Protein AF-A0A8B7PPH4-F1 (afdb_monomer)

Mean predicted aligned error: 3.42 Å

Structure (mmCIF, N/CA/C/O backbone):
data_AF-A0A8B7PPH4-F1
#
_entry.id   AF-A0A8B7PPH4-F1
#
loop_
_atom_site.group_PDB
_atom_site.id
_atom_site.type_symbol
_atom_site.label_atom_id
_atom_site.label_alt_id
_atom_site.label_comp_id
_atom_site.label_asym_id
_atom_site.label_entity_id
_atom_site.label_seq_id
_atom_site.pdbx_PDB_ins_code
_atom_site.Cartn_x
_atom_site.Cartn_y
_atom_site.Cartn_z
_atom_site.occupancy
_atom_site.B_iso_or_equiv
_atom_site.auth_seq_id
_atom_site.auth_comp_id
_atom_site.auth_asym_id
_atom_site.auth_atom_id
_atom_site.pdbx_PDB_model_num
ATOM 1 N N . ILE A 1 1 ? 12.307 -6.838 -23.295 1.00 59.66 1 ILE A N 1
ATOM 2 C CA . ILE A 1 1 ? 12.198 -7.078 -21.834 1.00 59.66 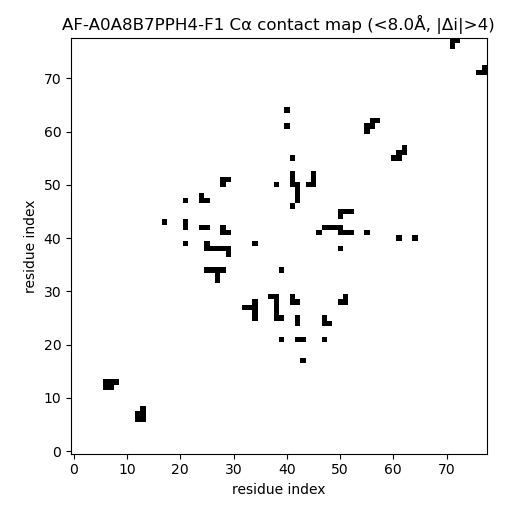1 ILE A CA 1
ATOM 3 C C . ILE A 1 1 ? 11.763 -5.760 -21.196 1.00 59.66 1 ILE A C 1
ATOM 5 O O . ILE A 1 1 ? 12.607 -4.896 -21.032 1.00 59.66 1 ILE A O 1
ATOM 9 N N . ALA A 1 2 ? 10.457 -5.553 -20.977 1.00 86.69 2 ALA A N 1
ATOM 10 C CA . ALA A 1 2 ? 9.915 -4.334 -20.340 1.00 86.69 2 ALA A CA 1
ATOM 11 C C . ALA A 1 2 ? 8.460 -4.476 -19.834 1.00 86.69 2 ALA A C 1
ATOM 13 O O . ALA A 1 2 ? 7.879 -3.492 -19.402 1.00 86.69 2 ALA A O 1
ATOM 14 N N . ALA A 1 3 ? 7.846 -5.670 -19.875 1.00 94.75 3 ALA A N 1
ATOM 15 C CA . ALA A 1 3 ? 6.405 -5.833 -19.629 1.00 94.75 3 ALA A CA 1
ATOM 16 C C . ALA A 1 3 ? 5.951 -5.281 -18.265 1.00 94.75 3 ALA A C 1
ATOM 18 O O . ALA A 1 3 ? 4.940 -4.592 -18.193 1.00 94.75 3 ALA A O 1
ATOM 19 N N . PHE A 1 4 ? 6.745 -5.510 -17.212 1.00 95.06 4 PHE A N 1
ATOM 20 C CA . PHE A 1 4 ? 6.494 -4.948 -15.885 1.00 95.06 4 PHE A CA 1
ATOM 21 C C . PHE A 1 4 ? 6.500 -3.413 -15.891 1.00 95.06 4 PHE A C 1
ATOM 23 O O . PHE A 1 4 ? 5.523 -2.799 -15.481 1.00 95.06 4 PHE A O 1
ATOM 30 N N . ALA A 1 5 ? 7.576 -2.792 -16.386 1.00 97.00 5 ALA A N 1
ATOM 31 C CA . ALA A 1 5 ? 7.705 -1.336 -16.396 1.00 97.00 5 ALA A CA 1
ATOM 32 C C . ALA A 1 5 ? 6.657 -0.677 -17.304 1.00 97.00 5 ALA A C 1
ATOM 34 O O . ALA A 1 5 ? 6.117 0.363 -16.947 1.00 97.00 5 ALA A O 1
ATOM 35 N N . ASN A 1 6 ? 6.331 -1.296 -18.440 1.00 97.31 6 ASN A N 1
ATOM 36 C CA . ASN A 1 6 ? 5.276 -0.819 -19.330 1.00 97.31 6 ASN A CA 1
ATOM 37 C C . ASN A 1 6 ? 3.919 -0.821 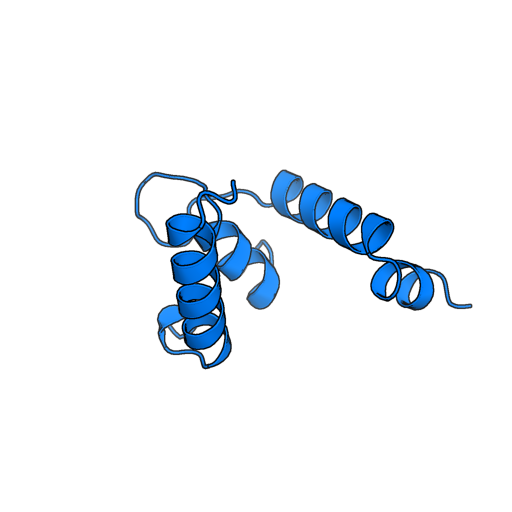-18.619 1.00 97.31 6 ASN A C 1
ATOM 39 O O . ASN A 1 6 ? 3.218 0.179 -18.665 1.00 97.31 6 ASN A O 1
ATOM 43 N N . CYS A 1 7 ? 3.582 -1.908 -17.920 1.00 97.50 7 CYS A N 1
ATOM 44 C CA . CYS A 1 7 ? 2.340 -1.996 -17.156 1.00 97.50 7 CYS A CA 1
ATOM 45 C C . CYS A 1 7 ? 2.305 -0.997 -15.992 1.00 97.50 7 CYS A C 1
ATOM 47 O O . CYS A 1 7 ? 1.308 -0.318 -15.797 1.00 97.50 7 CYS A O 1
ATOM 49 N N . ALA A 1 8 ? 3.406 -0.856 -15.248 1.00 96.88 8 ALA A N 1
ATOM 50 C CA . ALA A 1 8 ? 3.487 0.068 -14.118 1.00 96.88 8 ALA A CA 1
ATOM 51 C C . ALA A 1 8 ? 3.371 1.550 -14.529 1.00 96.88 8 ALA A C 1
ATOM 53 O O . ALA A 1 8 ? 2.994 2.376 -13.703 1.00 96.88 8 ALA A O 1
ATOM 54 N N . ASN A 1 9 ? 3.694 1.885 -15.784 1.00 96.94 9 ASN A N 1
ATOM 55 C CA . ASN A 1 9 ? 3.538 3.231 -16.346 1.00 96.94 9 ASN A CA 1
ATOM 56 C C . ASN A 1 9 ? 2.227 3.418 -17.137 1.00 96.94 9 ASN A C 1
ATOM 58 O O . ASN A 1 9 ? 1.985 4.510 -17.649 1.00 96.94 9 ASN A O 1
ATOM 62 N N . ASP A 1 10 ? 1.382 2.391 -17.239 1.00 98.00 10 ASP A N 1
ATOM 63 C CA . ASP A 1 10 ? 0.046 2.470 -17.829 1.00 98.00 10 ASP A CA 1
ATOM 64 C C . ASP A 1 10 ? -1.004 2.475 -16.712 1.00 98.00 10 ASP A C 1
ATOM 66 O O . ASP A 1 10 ? -1.051 1.567 -15.882 1.00 98.00 10 ASP A O 1
ATOM 70 N N . VAL A 1 11 ? -1.852 3.504 -16.668 1.00 97.38 11 VAL A N 1
ATOM 71 C CA . VAL A 1 11 ? -2.785 3.696 -15.546 1.00 97.38 11 VAL A CA 1
ATOM 72 C C . VAL A 1 11 ? -3.801 2.559 -15.415 1.00 97.38 11 VAL A C 1
ATOM 74 O O . VAL A 1 11 ? -4.153 2.193 -14.295 1.00 97.38 11 VAL A O 1
ATOM 77 N N . PHE A 1 12 ? -4.243 1.966 -16.526 1.00 98.06 12 PHE A N 1
ATOM 78 C 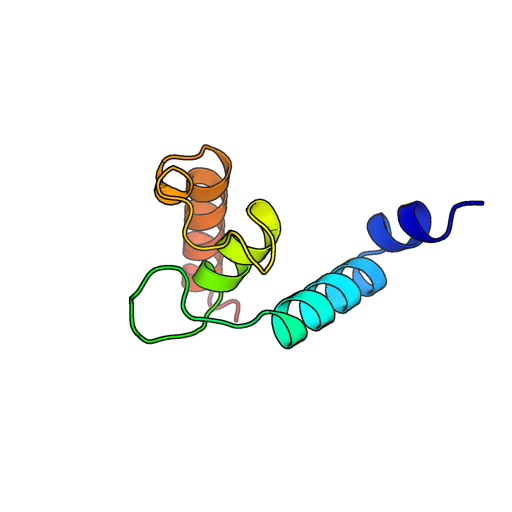CA . PHE A 1 12 ? -5.228 0.888 -16.506 1.00 98.06 12 PHE A CA 1
ATOM 79 C C . PHE A 1 12 ? -4.571 -0.429 -16.095 1.00 98.06 12 PHE A C 1
ATOM 81 O O . PHE A 1 12 ? -5.058 -1.102 -15.191 1.00 98.06 12 PHE A O 1
ATOM 88 N N . CYS A 1 13 ? -3.409 -0.751 -16.667 1.00 98.06 13 CYS A N 1
ATOM 89 C CA . CYS A 1 13 ? -2.668 -1.959 -16.315 1.00 98.06 13 CYS A CA 1
ATOM 90 C C . CYS A 1 13 ? -2.198 -1.944 -14.852 1.00 98.06 13 CYS A C 1
ATOM 92 O O . CYS A 1 13 ? -2.298 -2.953 -14.144 1.00 98.06 13 CYS A O 1
ATOM 94 N N . ALA A 1 14 ? -1.724 -0.793 -14.367 1.00 98.38 14 ALA A N 1
ATOM 95 C CA . ALA A 1 14 ? -1.348 -0.616 -12.972 1.00 98.38 14 ALA A CA 1
ATOM 96 C C . ALA A 1 14 ? -2.560 -0.758 -12.037 1.00 98.38 14 ALA A C 1
ATOM 98 O O . ALA A 1 14 ? -2.474 -1.485 -11.044 1.00 98.38 14 ALA A O 1
ATOM 99 N N . ALA A 1 15 ? -3.694 -0.125 -12.364 1.00 97.88 15 ALA A N 1
ATOM 100 C CA . ALA A 1 15 ? -4.918 -0.229 -11.572 1.00 97.88 15 ALA A CA 1
ATOM 101 C C . ALA A 1 15 ? -5.431 -1.675 -11.499 1.00 97.88 15 ALA A C 1
ATOM 103 O O . ALA A 1 15 ? -5.665 -2.177 -10.400 1.00 97.88 15 ALA A O 1
ATOM 104 N N . ASP A 1 16 ? -5.509 -2.380 -12.630 1.00 98.38 16 ASP A N 1
ATOM 105 C CA . ASP A 1 16 ? -5.919 -3.789 -12.679 1.00 98.38 16 ASP A CA 1
ATOM 106 C C . ASP A 1 16 ? -4.975 -4.684 -11.868 1.00 98.38 16 ASP A C 1
ATOM 108 O O . ASP A 1 16 ? -5.409 -5.599 -11.163 1.00 98.38 16 ASP A O 1
ATOM 112 N N . THR A 1 17 ? -3.670 -4.411 -11.918 1.00 98.12 17 THR A N 1
ATOM 113 C CA . THR A 1 17 ? -2.680 -5.131 -11.108 1.00 98.12 17 THR A CA 1
ATOM 114 C C . THR A 1 17 ? -2.933 -4.922 -9.615 1.00 98.12 17 THR A C 1
ATOM 116 O O . THR A 1 17 ? -2.943 -5.892 -8.853 1.00 98.12 17 THR A O 1
ATOM 119 N N . VAL A 1 18 ? -3.184 -3.679 -9.190 1.00 98.06 18 VAL A N 1
ATOM 120 C CA . VAL A 1 18 ? -3.508 -3.348 -7.795 1.00 98.06 18 VAL A CA 1
ATOM 121 C C . VAL A 1 18 ? -4.812 -4.022 -7.370 1.00 98.06 18 VAL A C 1
ATOM 123 O O . VAL A 1 18 ? -4.817 -4.703 -6.349 1.00 98.06 18 VAL A O 1
ATOM 126 N N . ILE A 1 19 ? -5.886 -3.925 -8.161 1.00 98.06 19 ILE A N 1
ATOM 127 C CA . ILE A 1 19 ? -7.187 -4.555 -7.872 1.00 98.06 19 ILE A CA 1
ATOM 128 C C . ILE A 1 19 ? -7.039 -6.070 -7.689 1.00 98.06 19 ILE A C 1
ATOM 130 O O . ILE A 1 19 ? -7.559 -6.634 -6.722 1.00 98.06 19 ILE A O 1
ATOM 134 N N . ASN A 1 20 ? -6.295 -6.738 -8.572 1.00 98.31 20 ASN A N 1
ATOM 135 C CA . ASN A 1 20 ? -6.050 -8.176 -8.469 1.00 98.31 20 ASN A CA 1
ATOM 136 C C . ASN A 1 20 ? -5.221 -8.531 -7.228 1.00 98.31 20 ASN A C 1
ATOM 138 O O . ASN A 1 20 ? -5.508 -9.521 -6.548 1.00 98.31 20 ASN A O 1
ATOM 142 N N . TYR A 1 21 ? -4.216 -7.716 -6.897 1.00 98.38 21 TYR A N 1
ATOM 143 C CA . TYR A 1 21 ? -3.408 -7.907 -5.696 1.00 98.38 21 TYR A CA 1
ATOM 144 C C . TYR A 1 21 ? -4.246 -7.749 -4.419 1.00 98.38 21 TYR A C 1
ATOM 146 O O . TYR A 1 21 ? -4.191 -8.614 -3.544 1.00 98.38 21 TYR A O 1
ATOM 154 N N . MET A 1 22 ? -5.084 -6.710 -4.343 1.00 98.12 22 MET A N 1
ATOM 155 C CA . MET A 1 22 ? -5.992 -6.495 -3.213 1.00 98.12 22 MET A CA 1
ATOM 156 C C . MET A 1 22 ? -7.031 -7.606 -3.114 1.00 98.12 22 MET A C 1
ATOM 158 O O . MET A 1 22 ? -7.254 -8.131 -2.032 1.00 98.12 22 MET A O 1
ATOM 162 N N . THR A 1 23 ? -7.604 -8.054 -4.233 1.00 97.75 23 THR A N 1
ATOM 163 C CA . THR A 1 23 ? -8.550 -9.183 -4.250 1.00 97.75 23 THR A CA 1
ATOM 164 C C . THR A 1 23 ? -7.926 -10.454 -3.671 1.00 97.75 23 THR A C 1
ATOM 166 O O . THR A 1 23 ? -8.572 -11.165 -2.902 1.00 97.75 23 THR A O 1
ATOM 169 N N . LYS A 1 24 ? -6.657 -10.726 -3.998 1.00 98.06 24 LYS A N 1
ATOM 170 C CA . LYS A 1 24 ? -5.922 -11.896 -3.503 1.00 98.06 24 LYS A CA 1
ATOM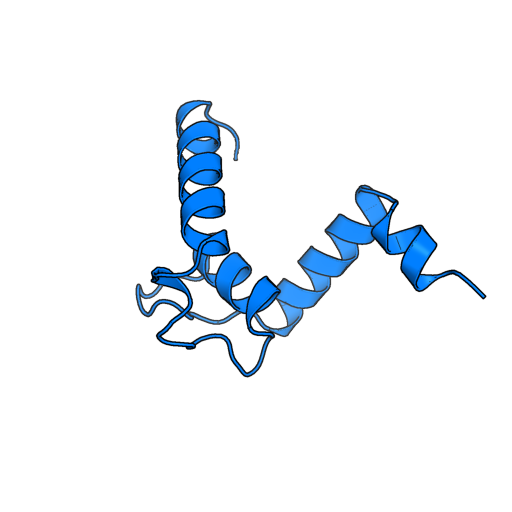 171 C C . LYS A 1 24 ? -5.603 -11.822 -2.006 1.00 98.06 24 LYS A C 1
ATOM 173 O O . LYS A 1 24 ? -5.605 -12.859 -1.348 1.00 98.06 24 LYS A O 1
ATOM 178 N N . PHE A 1 25 ? -5.292 -10.635 -1.490 1.00 98.06 25 PHE A N 1
ATOM 179 C CA . PHE A 1 25 ? -4.760 -10.445 -0.134 1.00 98.06 25 PHE A CA 1
ATOM 180 C C . PHE A 1 25 ? -5.684 -9.667 0.809 1.00 98.06 25 PHE A C 1
ATOM 182 O O . PHE A 1 25 ? -5.256 -9.290 1.898 1.00 98.06 25 PHE A O 1
ATOM 189 N N . ARG A 1 26 ? -6.937 -9.424 0.410 1.00 97.19 26 ARG A N 1
ATOM 190 C CA . ARG A 1 26 ? -7.913 -8.669 1.201 1.00 97.19 26 ARG A CA 1
ATOM 191 C C . ARG A 1 26 ? -8.055 -9.250 2.606 1.00 97.19 26 ARG A C 1
ATOM 193 O O . ARG A 1 26 ? -8.351 -10.432 2.771 1.00 97.19 26 ARG A O 1
ATOM 200 N N . GLN A 1 27 ? -7.871 -8.405 3.606 1.00 97.31 27 GLN A N 1
ATOM 201 C CA . GLN A 1 27 ? -8.017 -8.735 5.019 1.00 97.31 27 GLN A CA 1
ATOM 202 C C . GLN A 1 27 ? -8.107 -7.435 5.820 1.00 97.31 27 GLN A C 1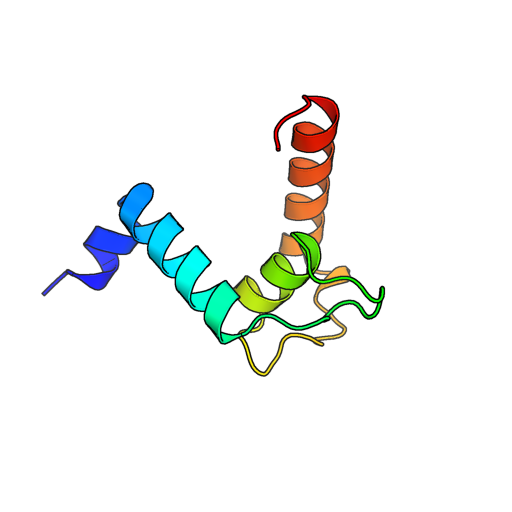
ATOM 204 O O . GLN A 1 27 ? -7.628 -6.408 5.349 1.00 97.31 27 GLN A O 1
ATOM 209 N N . ASP A 1 28 ? -8.702 -7.507 7.007 1.00 97.31 28 ASP A N 1
ATOM 210 C CA . ASP A 1 28 ? -8.738 -6.405 7.971 1.00 97.31 28 ASP A CA 1
ATOM 211 C C . ASP A 1 28 ? -7.347 -6.261 8.621 1.00 97.31 28 ASP A C 1
ATOM 213 O O . ASP A 1 28 ? -6.863 -7.138 9.368 1.00 97.31 28 ASP A O 1
ATOM 217 N N . CYS A 1 29 ? -6.668 -5.188 8.232 1.00 96.88 29 CYS A N 1
ATOM 218 C CA . CYS A 1 29 ? -5.291 -4.868 8.570 1.00 96.88 29 CYS A CA 1
ATOM 219 C C . CYS A 1 29 ? -5.210 -3.855 9.711 1.00 96.88 29 CYS A C 1
ATOM 221 O O . CYS A 1 29 ? -4.302 -3.965 10.540 1.00 96.88 29 CYS A O 1
ATOM 223 N N . ASN A 1 30 ? -6.140 -2.900 9.770 1.00 95.00 30 ASN A N 1
ATOM 224 C CA . ASN A 1 30 ? -6.171 -1.863 10.803 1.00 95.00 30 ASN A CA 1
ATOM 225 C C . ASN A 1 30 ? -6.986 -2.266 12.056 1.00 95.00 30 ASN A C 1
ATOM 227 O O . ASN A 1 30 ? -6.843 -1.626 13.098 1.00 95.00 30 ASN A O 1
ATOM 231 N N . GLY A 1 31 ? -7.762 -3.350 11.995 1.00 95.50 31 GLY A N 1
ATOM 232 C CA . GLY A 1 31 ? -8.531 -3.918 13.101 1.00 95.50 31 GLY A CA 1
ATOM 233 C C . GLY A 1 31 ? -9.871 -3.232 13.366 1.00 95.50 31 GLY A C 1
ATOM 234 O O . GLY A 1 31 ? -10.364 -3.320 14.494 1.00 95.50 31 GLY A O 1
ATOM 235 N N . ASP A 1 32 ? -10.441 -2.527 12.386 1.00 95.50 32 ASP A N 1
ATOM 236 C CA . ASP A 1 32 ? -11.710 -1.805 12.544 1.00 95.50 32 ASP A CA 1
ATOM 237 C C . ASP A 1 32 ? -12.962 -2.645 12.214 1.00 95.50 32 ASP A C 1
ATOM 239 O O . ASP A 1 32 ? -14.093 -2.196 12.428 1.00 95.50 32 ASP A O 1
ATOM 243 N N . GLY A 1 33 ? -12.773 -3.893 11.772 1.00 97.12 33 GLY A N 1
ATOM 244 C CA . GLY A 1 33 ? -13.845 -4.822 11.424 1.00 97.12 33 GLY A CA 1
ATOM 245 C C . GLY A 1 33 ? -14.386 -4.662 10.001 1.00 97.12 33 GLY A C 1
ATOM 246 O O . GLY A 1 33 ? -15.315 -5.390 9.629 1.00 97.12 33 GLY A O 1
ATOM 247 N N . LEU A 1 34 ? -13.831 -3.751 9.201 1.00 96.94 34 LEU A N 1
ATOM 248 C CA . LEU A 1 34 ? -14.129 -3.573 7.784 1.00 96.94 34 LEU A CA 1
ATOM 249 C C . LEU A 1 34 ? -12.919 -3.972 6.927 1.00 96.94 34 LEU A C 1
ATOM 251 O O . LEU A 1 34 ? -11.841 -4.281 7.417 1.00 96.94 34 LEU A O 1
ATOM 255 N N . VAL A 1 35 ? -13.149 -4.094 5.618 1.00 96.88 35 VAL A N 1
ATOM 256 C CA . VAL A 1 35 ? -12.068 -4.245 4.638 1.00 96.88 35 VAL A CA 1
ATOM 257 C C . VAL A 1 35 ? -12.272 -3.180 3.581 1.00 96.88 35 VAL A C 1
ATOM 259 O O . VAL A 1 35 ? -13.142 -3.338 2.716 1.00 96.88 35 VAL A O 1
ATOM 262 N N . ASP A 1 36 ? -11.509 -2.098 3.677 1.00 95.19 36 ASP A N 1
ATOM 263 C CA . ASP A 1 36 ? -11.723 -0.897 2.880 1.00 95.19 36 ASP A CA 1
ATOM 264 C C . ASP A 1 36 ? -10.431 -0.292 2.289 1.00 95.19 36 ASP A C 1
ATOM 266 O O . ASP A 1 36 ? -9.388 -0.941 2.158 1.00 95.19 36 ASP A O 1
ATOM 270 N N . CYS A 1 37 ? -10.528 0.956 1.820 1.00 95.00 37 CYS A N 1
ATOM 271 C CA . CYS A 1 37 ? -9.424 1.690 1.203 1.00 95.00 37 CYS A CA 1
ATOM 272 C C . CYS A 1 37 ? -8.195 1.794 2.121 1.00 95.00 37 CYS A C 1
ATOM 274 O O . CYS A 1 37 ? -7.062 1.813 1.635 1.00 95.00 37 CYS A O 1
ATOM 276 N N . GLU A 1 38 ? -8.404 1.863 3.435 1.00 95.75 38 GLU A N 1
ATOM 277 C CA . GLU A 1 38 ? -7.330 1.918 4.410 1.00 95.75 38 GLU A CA 1
ATOM 278 C C . GLU A 1 38 ? -6.546 0.610 4.435 1.00 95.75 38 GLU A C 1
ATOM 280 O O . GLU A 1 38 ? -5.332 0.642 4.234 1.00 95.75 38 GLU A O 1
ATOM 285 N N . ASP A 1 39 ? -7.214 -0.537 4.547 1.00 97.38 39 ASP A N 1
ATOM 286 C CA . ASP A 1 39 ? -6.561 -1.852 4.517 1.00 97.38 39 ASP A CA 1
ATOM 287 C C . ASP A 1 39 ? -5.774 -2.082 3.230 1.00 97.38 39 ASP A C 1
ATOM 289 O O . ASP A 1 39 ? -4.655 -2.601 3.244 1.00 97.38 39 ASP A O 1
ATOM 293 N N . PHE A 1 40 ? -6.321 -1.641 2.097 1.00 97.31 40 PHE A N 1
ATOM 294 C CA . PHE A 1 40 ? -5.625 -1.732 0.817 1.00 97.31 40 PHE A CA 1
ATOM 295 C C . PHE A 1 40 ? -4.370 -0.854 0.767 1.00 97.31 40 PHE A C 1
ATOM 297 O O . PHE A 1 40 ? -3.390 -1.241 0.125 1.00 97.31 40 PHE A O 1
ATOM 304 N N . ALA A 1 41 ? -4.333 0.268 1.492 1.00 96.94 41 ALA A N 1
ATOM 305 C CA . ALA A 1 41 ? -3.115 1.057 1.652 1.00 96.94 41 ALA A CA 1
ATOM 306 C C . ALA A 1 41 ? -2.056 0.313 2.487 1.00 96.94 41 ALA A C 1
ATOM 308 O O . ALA A 1 41 ? -0.885 0.302 2.096 1.00 96.94 41 ALA A O 1
ATOM 309 N N . TYR A 1 42 ? -2.454 -0.367 3.574 1.00 97.44 42 TYR A N 1
ATOM 310 C CA . TYR A 1 42 ? -1.548 -1.238 4.341 1.00 97.44 42 TYR A CA 1
ATOM 311 C C . TYR A 1 42 ? -0.990 -2.359 3.458 1.00 97.44 42 TYR A C 1
ATOM 313 O O . TYR A 1 42 ? 0.223 -2.561 3.405 1.00 97.44 42 TYR A O 1
ATOM 321 N N . ILE A 1 43 ? -1.852 -3.067 2.723 1.00 97.94 43 ILE A N 1
ATOM 322 C CA . ILE A 1 43 ? -1.458 -4.182 1.850 1.00 97.94 43 ILE A CA 1
ATOM 323 C C . ILE A 1 43 ? -0.530 -3.713 0.723 1.00 97.94 43 ILE A C 1
ATOM 325 O O . ILE A 1 43 ? 0.425 -4.417 0.395 1.00 97.94 43 ILE A O 1
ATOM 329 N N . HIS A 1 44 ? -0.770 -2.537 0.137 1.00 97.19 44 HIS A N 1
ATOM 330 C CA . HIS A 1 44 ? 0.068 -2.008 -0.941 1.00 97.19 44 HIS A CA 1
ATOM 331 C C . HIS A 1 44 ? 1.512 -1.753 -0.492 1.00 97.19 44 HIS A C 1
ATOM 333 O O . HIS A 1 44 ? 2.447 -2.032 -1.240 1.00 97.19 44 HIS A O 1
ATOM 339 N N . VAL A 1 45 ? 1.696 -1.236 0.726 1.00 96.94 45 VAL A N 1
ATOM 340 C CA . VAL A 1 45 ? 3.018 -0.833 1.229 1.00 96.94 45 VAL A CA 1
ATOM 341 C C . VAL A 1 45 ? 3.729 -1.955 1.977 1.00 96.94 45 VAL A C 1
ATOM 343 O O . VAL A 1 45 ? 4.935 -2.129 1.816 1.00 96.94 45 VAL A O 1
ATOM 346 N N . LEU A 1 46 ? 3.004 -2.721 2.788 1.00 96.88 46 LEU A N 1
ATOM 347 C CA . LEU A 1 46 ? 3.575 -3.768 3.641 1.00 96.88 46 LEU A CA 1
ATOM 348 C C . LEU A 1 46 ? 3.526 -5.161 2.999 1.00 96.88 46 LEU A C 1
ATOM 350 O O . LEU A 1 46 ? 4.146 -6.103 3.496 1.00 96.88 46 LEU A O 1
ATOM 354 N N . GLY A 1 47 ? 2.786 -5.306 1.899 1.00 96.44 47 GLY A N 1
ATOM 355 C CA . GLY A 1 47 ? 2.539 -6.579 1.236 1.00 96.44 47 GLY A CA 1
ATOM 356 C C . GLY A 1 47 ? 1.453 -7.417 1.916 1.00 96.44 47 GLY A C 1
ATOM 357 O O . GLY A 1 47 ? 1.103 -7.239 3.084 1.00 96.44 47 GLY A O 1
ATOM 358 N N . GLY A 1 48 ? 0.934 -8.396 1.172 1.00 94.50 48 GLY A N 1
ATOM 359 C CA . GLY A 1 48 ? -0.220 -9.199 1.588 1.00 94.50 48 GLY A CA 1
ATOM 360 C C . GLY A 1 48 ? -0.047 -10.042 2.858 1.00 94.50 48 GLY A C 1
ATOM 361 O O . GLY A 1 48 ? -1.034 -10.360 3.506 1.00 94.50 48 GLY A O 1
ATOM 362 N N . TYR A 1 49 ? 1.179 -10.389 3.255 1.00 94.12 49 TYR A N 1
ATOM 363 C CA . TYR A 1 49 ? 1.437 -11.138 4.498 1.00 94.12 49 TYR A CA 1
ATOM 364 C C . TYR A 1 49 ? 1.905 -10.247 5.658 1.00 94.12 49 TYR A C 1
ATOM 366 O O . TYR A 1 49 ? 1.991 -10.714 6.790 1.00 94.12 49 TYR A O 1
ATOM 374 N N . GLY A 1 50 ? 2.225 -8.979 5.384 1.00 92.38 50 GLY A N 1
ATOM 375 C CA . GLY A 1 50 ? 2.830 -8.049 6.339 1.00 92.38 50 GLY A CA 1
ATOM 376 C C . GLY A 1 50 ? 1.896 -6.942 6.816 1.00 92.38 50 GLY A C 1
ATOM 377 O O . GLY A 1 50 ? 2.354 -6.031 7.497 1.00 92.38 50 GLY A O 1
ATOM 378 N N . CYS A 1 51 ? 0.606 -6.980 6.470 1.00 91.94 51 CYS A N 1
ATOM 379 C CA . CYS A 1 51 ? -0.246 -5.789 6.523 1.00 91.94 51 CYS A CA 1
ATOM 380 C C . CYS A 1 51 ? -0.557 -5.226 7.924 1.00 91.94 51 CYS A C 1
ATOM 382 O O . CYS A 1 51 ? -1.200 -4.193 8.017 1.00 91.94 51 CYS A O 1
ATOM 384 N N . ARG A 1 52 ? -0.079 -5.841 9.012 1.00 92.62 52 ARG A N 1
ATOM 385 C CA . ARG A 1 52 ? -0.256 -5.360 10.398 1.00 92.62 52 ARG A CA 1
ATOM 386 C C . ARG A 1 52 ? 1.002 -4.697 10.969 1.00 92.62 52 ARG A C 1
ATOM 388 O O . ARG A 1 52 ? 1.299 -4.814 12.155 1.00 92.62 52 ARG A O 1
ATOM 395 N N . GLY A 1 53 ? 1.785 -4.046 10.112 1.00 91.19 53 GLY A N 1
ATOM 396 C CA . GLY A 1 53 ? 2.995 -3.329 10.514 1.00 91.19 53 GLY A CA 1
ATOM 397 C C . GLY A 1 53 ? 2.664 -2.122 1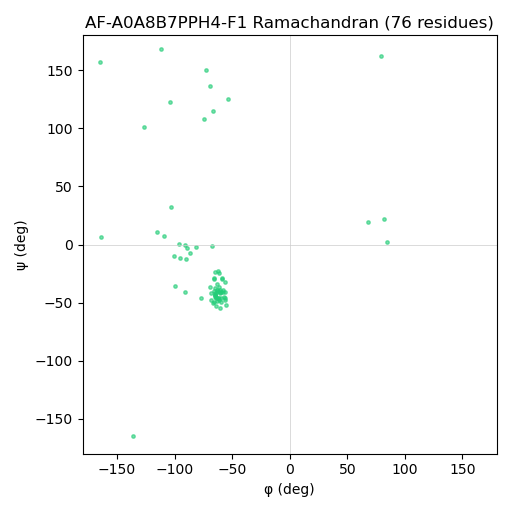1.393 1.00 91.19 53 GLY A C 1
ATOM 398 O O . GLY A 1 53 ? 2.068 -1.158 10.915 1.00 91.19 53 GLY A O 1
ATOM 399 N N . ALA A 1 54 ? 3.088 -2.159 12.659 1.00 87.88 54 ALA A N 1
ATOM 400 C CA . ALA A 1 54 ? 2.760 -1.143 13.665 1.00 87.88 54 ALA A CA 1
ATOM 401 C C . ALA A 1 54 ? 3.267 0.273 13.327 1.00 87.88 54 ALA A C 1
ATOM 403 O O . ALA A 1 54 ? 2.684 1.254 13.780 1.00 87.88 54 ALA A O 1
ATOM 404 N N . ASP A 1 55 ? 4.313 0.385 12.504 1.00 93.12 55 ASP A N 1
ATOM 405 C CA . ASP A 1 55 ? 4.911 1.668 12.109 1.00 93.12 55 ASP A CA 1
ATOM 406 C C . ASP A 1 55 ? 4.234 2.307 10.882 1.00 93.12 55 ASP A C 1
ATOM 408 O O . ASP A 1 55 ? 4.535 3.441 10.509 1.00 93.12 55 ASP A O 1
ATOM 412 N N . PHE A 1 56 ? 3.315 1.607 10.211 1.00 94.94 56 PHE A N 1
ATOM 413 C CA . PHE A 1 56 ? 2.655 2.149 9.023 1.00 94.94 56 PHE A CA 1
ATOM 414 C C . PHE A 1 56 ? 1.769 3.381 9.293 1.00 94.94 56 PHE A C 1
ATOM 416 O O . PHE A 1 56 ? 1.910 4.348 8.536 1.00 94.94 56 PHE A O 1
ATOM 423 N N . PRO A 1 57 ? 0.935 3.436 10.356 1.00 94.81 57 PRO A N 1
ATOM 424 C CA . PRO A 1 57 ? 0.127 4.621 10.667 1.00 94.81 57 PRO A CA 1
ATOM 425 C C . PRO A 1 57 ? 0.950 5.897 10.902 1.00 94.81 57 PRO A C 1
ATOM 427 O O . PRO A 1 57 ? 0.478 7.003 10.649 1.00 94.81 57 PRO A O 1
ATOM 430 N N . SER A 1 58 ? 2.189 5.767 11.385 1.00 95.56 58 SER A N 1
ATOM 431 C CA . SER A 1 58 ? 3.098 6.898 11.613 1.00 95.56 58 SER A CA 1
ATOM 432 C C . SER A 1 58 ? 3.977 7.215 10.396 1.00 95.56 58 SER A C 1
ATOM 434 O O . SER A 1 58 ? 4.760 8.168 10.423 1.00 95.56 58 SER A O 1
ATOM 436 N N . SER A 1 59 ? 3.843 6.455 9.305 1.00 96.25 59 SER A N 1
ATOM 437 C CA . SER A 1 59 ? 4.672 6.621 8.116 1.00 96.25 59 SER A CA 1
ATOM 438 C C . SER A 1 59 ? 4.321 7.892 7.318 1.00 96.25 59 SER A C 1
ATOM 440 O O . SER A 1 59 ? 3.156 8.303 7.238 1.00 96.25 59 SER A O 1
ATOM 442 N N . PRO A 1 60 ? 5.302 8.492 6.613 1.00 97.38 60 PRO A N 1
ATOM 443 C CA . PRO A 1 60 ? 5.038 9.600 5.694 1.00 97.38 60 PRO A CA 1
ATOM 444 C C . PRO A 1 60 ? 4.059 9.239 4.569 1.00 97.38 60 PRO A C 1
ATOM 446 O O . PRO A 1 60 ? 3.343 10.110 4.074 1.00 97.38 60 PRO A O 1
ATOM 449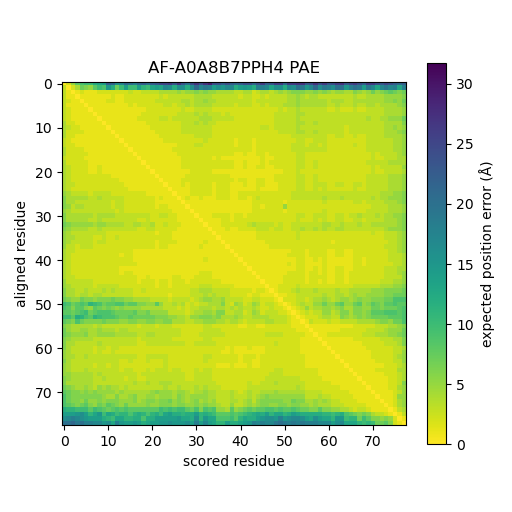 N N . PHE A 1 61 ? 4.029 7.966 4.158 1.00 96.50 61 PHE A N 1
ATOM 450 C CA . PHE A 1 61 ? 3.082 7.473 3.164 1.00 96.50 61 PHE A CA 1
ATOM 451 C C . PHE A 1 61 ? 1.649 7.583 3.684 1.00 96.50 61 PHE A C 1
ATOM 453 O O . PHE A 1 61 ? 0.818 8.214 3.031 1.00 96.50 61 PHE A O 1
ATOM 460 N N . TYR A 1 62 ? 1.381 7.039 4.875 1.00 96.75 62 TYR A N 1
ATOM 461 C CA . TYR A 1 62 ? 0.044 7.035 5.464 1.00 96.75 62 TYR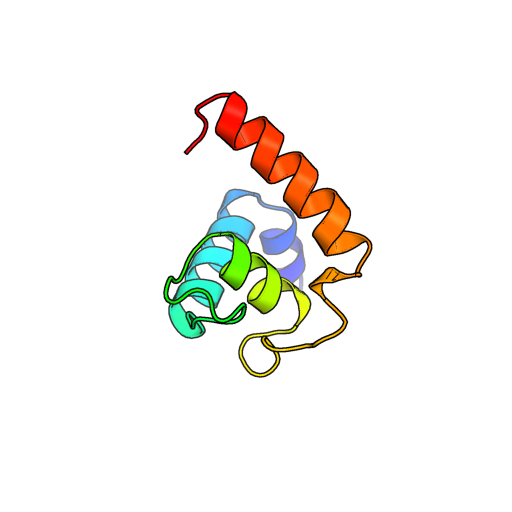 A CA 1
ATOM 462 C C . TYR A 1 62 ? -0.483 8.455 5.686 1.00 96.75 62 TYR A C 1
ATOM 464 O O . TYR A 1 62 ? -1.619 8.756 5.330 1.00 96.75 62 TYR A O 1
ATOM 472 N N . SER A 1 63 ? 0.364 9.370 6.168 1.00 97.38 63 SER A N 1
ATOM 473 C CA . SER A 1 63 ? 0.001 10.786 6.324 1.00 97.38 63 SER A CA 1
ATOM 474 C C . SER A 1 63 ? -0.477 11.424 5.007 1.00 97.38 63 SER A C 1
ATOM 476 O O . SER A 1 63 ? -1.523 12.078 4.962 1.00 97.38 63 SER A O 1
ATOM 478 N N . ARG A 1 64 ? 0.253 11.196 3.905 1.00 97.44 64 ARG A N 1
ATOM 479 C CA . ARG A 1 64 ? -0.110 11.720 2.577 1.00 97.44 64 ARG A CA 1
ATOM 480 C C . ARG A 1 64 ? -1.376 11.062 2.037 1.00 97.44 64 ARG A C 1
ATOM 482 O O . ARG A 1 64 ? -2.279 11.768 1.596 1.00 97.44 64 ARG A O 1
ATOM 489 N N . PHE A 1 65 ? -1.446 9.736 2.112 1.00 96.56 65 PHE A N 1
ATOM 490 C CA . PHE A 1 65 ? -2.604 8.951 1.694 1.00 96.56 65 PHE A CA 1
ATOM 491 C C . PHE A 1 65 ? -3.881 9.414 2.405 1.00 96.56 65 PHE A C 1
ATOM 493 O O . PHE A 1 65 ? -4.852 9.771 1.743 1.00 96.56 65 PHE A O 1
ATOM 500 N N . SER A 1 66 ? -3.858 9.503 3.736 1.00 95.88 66 SER A N 1
ATOM 501 C CA . SER A 1 66 ? -5.010 9.910 4.545 1.00 95.88 66 SER A CA 1
ATOM 502 C C . SER A 1 66 ? -5.477 11.328 4.222 1.00 95.88 66 SER A C 1
ATOM 504 O O . SER A 1 66 ? -6.681 11.586 4.176 1.00 95.88 66 SER A O 1
ATOM 506 N N . ASN A 1 67 ? -4.550 12.246 3.925 1.00 96.25 67 ASN A N 1
ATOM 507 C CA . ASN A 1 67 ? -4.917 13.583 3.468 1.00 96.25 67 ASN A CA 1
ATOM 508 C C . ASN A 1 67 ? -5.616 13.547 2.098 1.00 96.25 67 ASN A C 1
ATOM 510 O O . ASN A 1 67 ? -6.698 14.115 1.952 1.00 96.25 67 ASN A O 1
ATOM 514 N N . CYS A 1 68 ? -5.042 12.847 1.114 1.00 95.69 68 CYS A N 1
ATOM 515 C CA . CYS A 1 68 ? -5.643 12.701 -0.214 1.00 95.69 68 CYS A CA 1
ATOM 516 C C . CYS A 1 68 ? -7.023 12.031 -0.152 1.00 95.69 68 CYS A C 1
ATOM 518 O O . CYS A 1 68 ? -7.972 12.548 -0.737 1.00 95.69 68 CYS A O 1
ATOM 520 N N . ARG A 1 69 ? -7.158 10.938 0.611 1.00 94.50 69 ARG A N 1
ATOM 521 C CA . ARG A 1 69 ? -8.425 10.223 0.823 1.00 94.50 69 ARG A CA 1
ATOM 522 C C . ARG A 1 69 ? -9.506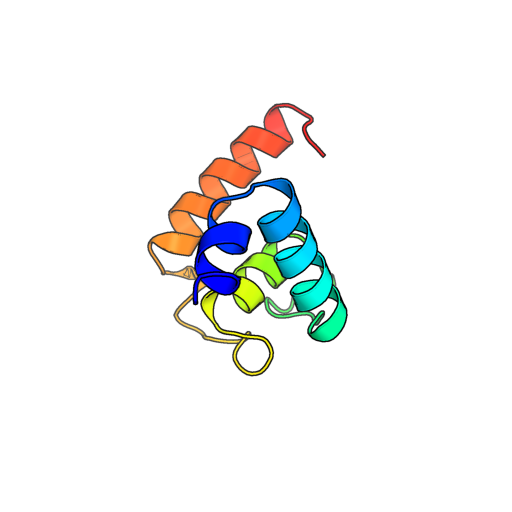 11.153 1.367 1.00 94.50 69 ARG A C 1
ATOM 524 O O . ARG A 1 69 ? -10.595 11.211 0.808 1.00 94.50 69 ARG A O 1
ATOM 531 N N . ARG A 1 70 ? -9.190 11.941 2.400 1.00 93.62 70 ARG A N 1
ATOM 532 C CA . ARG A 1 70 ? -10.128 12.909 2.991 1.00 93.62 70 ARG A CA 1
ATOM 533 C C . ARG A 1 70 ? -10.593 13.960 1.980 1.00 93.62 70 ARG A C 1
ATOM 535 O O . ARG A 1 70 ? -11.764 14.325 1.978 1.00 93.62 70 ARG A O 1
ATOM 542 N N . VAL A 1 71 ? -9.689 14.456 1.132 1.00 94.38 71 VAL A N 1
ATOM 543 C CA . VAL A 1 71 ? -10.034 15.427 0.079 1.00 94.38 71 VAL A CA 1
ATOM 544 C C . VAL A 1 71 ? -10.969 14.804 -0.961 1.00 94.38 71 VAL A C 1
ATOM 546 O O . VAL A 1 71 ? -11.953 15.436 -1.333 1.00 94.38 71 VAL A O 1
ATOM 549 N N . LEU A 1 72 ? -10.705 13.567 -1.391 1.00 92.56 72 LEU A N 1
ATOM 550 C CA . LEU A 1 72 ? -11.554 12.848 -2.348 1.00 92.56 72 LEU A CA 1
ATOM 551 C C . LEU A 1 72 ? -12.949 12.556 -1.780 1.00 92.56 72 LEU A C 1
ATOM 553 O O . LEU A 1 72 ? -13.946 12.852 -2.434 1.00 92.56 72 LEU A O 1
ATOM 557 N N . GLN A 1 73 ? -13.024 12.084 -0.535 1.00 90.12 73 GLN A N 1
ATOM 558 C CA . GLN A 1 73 ? -14.293 11.850 0.159 1.00 90.12 73 GLN A CA 1
ATOM 559 C C . GLN A 1 73 ? -15.110 13.141 0.305 1.00 90.12 73 GLN A C 1
ATOM 561 O O . GLN A 1 73 ? -16.317 13.143 0.072 1.00 90.12 73 GLN A O 1
ATOM 566 N N . ALA A 1 74 ? -14.459 14.264 0.628 1.00 91.31 74 ALA A N 1
ATOM 567 C CA . ALA A 1 74 ? -15.122 15.567 0.693 1.00 91.31 74 ALA A CA 1
ATOM 568 C C . ALA A 1 74 ? -15.630 16.050 -0.678 1.00 91.31 74 ALA A C 1
ATOM 570 O O . ALA A 1 74 ? -16.616 16.780 -0.743 1.00 91.31 74 ALA A O 1
ATOM 571 N N . ALA A 1 75 ? -14.977 15.638 -1.766 1.00 91.44 75 ALA A N 1
ATOM 572 C CA . ALA A 1 75 ? -15.401 15.929 -3.132 1.00 91.44 75 ALA A CA 1
ATOM 573 C C . ALA A 1 75 ? -16.513 14.989 -3.641 1.00 91.44 75 ALA A C 1
ATOM 575 O O . ALA A 1 75 ? -16.968 15.154 -4.772 1.00 91.44 75 ALA A O 1
ATOM 576 N N . GLY A 1 76 ? -16.947 14.008 -2.839 1.00 84.56 76 GLY A N 1
ATOM 577 C CA . GLY A 1 76 ? -17.914 12.994 -3.262 1.00 84.56 76 GLY A CA 1
ATOM 578 C C . GLY A 1 76 ? -17.365 12.039 -4.323 1.00 84.56 76 GLY A C 1
ATOM 579 O O . GLY A 1 76 ? -18.146 11.411 -5.037 1.00 84.56 76 GLY A O 1
ATOM 580 N N . ALA A 1 77 ? -16.037 11.947 -4.453 1.00 73.94 77 ALA A N 1
ATOM 581 C CA . ALA A 1 77 ? -15.427 10.891 -5.240 1.00 73.94 77 ALA A CA 1
ATOM 582 C C . ALA A 1 77 ? -15.639 9.551 -4.508 1.00 73.94 77 ALA A C 1
ATOM 584 O O . ALA A 1 77 ? -15.515 9.527 -3.277 1.00 73.94 77 ALA A O 1
ATOM 585 N N . PRO A 1 78 ? -16.006 8.482 -5.239 1.00 57.62 78 PRO A N 1
ATOM 586 C CA . PRO A 1 78 ? -16.170 7.152 -4.663 1.00 57.62 78 PRO A CA 1
ATOM 587 C C . PRO A 1 78 ? -14.873 6.625 -4.037 1.00 57.62 78 PRO A C 1
ATOM 589 O O . PRO A 1 78 ? -13.776 7.045 -4.479 1.00 57.62 78 PRO A O 1
#

Nearest PDB structures (foldseek):
  8bbw-assembly1_A  TM=8.020E-01  e=1.033E-01  Hirudo medicinalis

Radius of gyration: 13.71 Å; Cα contacts (8 Å, |Δi|>4): 59; chains: 1; bounding box: 30×28×36 Å

Solvent-accessible surface area (backbone atoms only — not comparable to full-atom values): 4609 Å² total; per-residue (Å²): 142,51,70,66,61,54,30,67,73,30,73,64,53,34,48,54,50,49,53,53,51,41,69,74,43,69,52,62,38,85,73,83,85,57,74,52,76,66,26,49,52,34,30,71,75,50,33,65,89,41,32,69,52,84,63,47,80,77,30,74,63,43,55,51,49,54,52,52,52,52,54,38,53,75,69,68,49,132

InterPro domains:
  IPR008597 Invertebrate-type lysozyme [PF05497] (3-68)
  IPR008597 Invertebrate-type lysozyme [PS51909] (1-71)
  IPR018247 EF-Hand 1, calcium-binding site [PS00018] (28-40)

Secondary structure (DSSP, 8-state):
--HHHHHHTSHHHHHHHHHHHHHHH---SSSSS--SHHHHHHHHHH-TTTTT-TTSTTSHHHHHHHHHHHHHHHTT--

Foldseek 3Di:
DCPVVVLCPDPVSVVVVLVVQCVVQFDDQPPPPDGDPLQSLLCVPLNSVRSNPPCVCVDPSVVVVVVVVVVCVVVVND

Organism: Hyalella azteca (NCBI:txid294128)

pLDDT: mean 94.49, std 6.87, range [57.62, 98.38]

Sequence (78 aa):
IAAFANCANDVFCAADTVINYMTKFRQDCNGDGLVDCEDFAYIHVLGGYGCRGADFPSSPFYSRFSNCRRVLQAAGAP